Protein AF-A0AA41U3Z0-F1 (afdb_monomer_lite)

Structure (mmCIF, N/CA/C/O backbone):
data_AF-A0AA41U3Z0-F1
#
_entry.id   AF-A0AA41U3Z0-F1
#
loop_
_atom_site.group_PDB
_atom_site.id
_atom_site.type_symbol
_atom_site.label_atom_id
_atom_site.label_alt_id
_atom_site.label_comp_id
_atom_site.label_asym_id
_atom_site.label_entity_id
_atom_site.label_seq_id
_atom_site.pdbx_PDB_ins_code
_atom_site.Cartn_x
_atom_site.Cartn_y
_atom_site.Cartn_z
_atom_site.occupancy
_atom_site.B_iso_or_equiv
_atom_site.auth_seq_id
_atom_site.auth_comp_id
_atom_site.auth_asym_id
_atom_site.auth_atom_id
_atom_site.pdbx_PDB_model_num
ATOM 1 N N . MET A 1 1 ? 19.250 48.989 -56.533 1.00 44.53 1 MET A N 1
ATOM 2 C CA . MET A 1 1 ? 19.181 48.449 -55.158 1.00 44.53 1 MET A CA 1
ATOM 3 C C . MET A 1 1 ? 18.625 47.034 -55.233 1.00 44.53 1 MET A C 1
ATOM 5 O O . MET A 1 1 ? 17.429 46.889 -55.430 1.00 44.53 1 MET A O 1
ATOM 9 N N . PHE A 1 2 ? 19.471 46.003 -55.154 1.00 43.12 2 PHE A N 1
ATOM 10 C CA . PHE A 1 2 ? 19.030 44.603 -55.127 1.00 43.12 2 PHE A CA 1
ATOM 11 C C . PHE A 1 2 ? 19.652 43.890 -53.925 1.00 43.12 2 PHE A C 1
ATOM 13 O O . PHE A 1 2 ? 20.830 44.056 -53.622 1.00 43.12 2 PHE A O 1
ATOM 20 N N . ARG A 1 3 ? 18.770 43.210 -53.189 1.00 46.97 3 ARG A N 1
ATOM 21 C CA . ARG A 1 3 ? 18.914 42.706 -51.822 1.00 46.97 3 ARG A CA 1
ATOM 22 C C . ARG A 1 3 ? 19.894 41.534 -51.736 1.00 46.97 3 ARG A C 1
ATOM 24 O O . ARG A 1 3 ? 19.845 40.616 -52.547 1.00 46.97 3 ARG A O 1
ATOM 31 N N . ALA A 1 4 ? 20.711 41.540 -50.685 1.00 50.25 4 ALA A N 1
ATOM 32 C CA . ALA A 1 4 ? 21.528 40.406 -50.279 1.00 50.25 4 ALA A CA 1
ATOM 33 C C . ALA A 1 4 ? 20.630 39.229 -49.861 1.00 50.25 4 ALA A C 1
ATOM 35 O O . ALA A 1 4 ? 19.938 39.295 -48.843 1.00 50.25 4 ALA A O 1
ATOM 36 N N . HIS A 1 5 ? 20.649 38.143 -50.635 1.00 51.53 5 HIS A N 1
ATOM 37 C CA . HIS A 1 5 ? 20.070 36.871 -50.217 1.00 51.53 5 HIS A CA 1
ATOM 38 C C . HIS A 1 5 ? 21.003 36.215 -49.198 1.00 51.53 5 HIS A C 1
ATOM 40 O O . HIS A 1 5 ? 22.013 35.600 -49.534 1.00 51.53 5 HIS A O 1
ATOM 46 N N . ARG A 1 6 ? 20.660 36.385 -47.921 1.00 53.78 6 ARG A N 1
ATOM 47 C CA . ARG A 1 6 ? 21.258 35.667 -46.798 1.00 53.78 6 ARG A CA 1
ATOM 48 C C . ARG A 1 6 ? 20.852 34.197 -46.939 1.00 53.78 6 ARG A C 1
ATOM 50 O O . ARG A 1 6 ? 19.692 33.852 -46.733 1.00 53.78 6 ARG A O 1
ATOM 57 N N . VAL A 1 7 ? 21.788 33.349 -47.353 1.00 52.69 7 VAL A N 1
ATOM 58 C CA . VAL A 1 7 ? 21.566 31.905 -47.476 1.00 52.69 7 VAL A CA 1
ATOM 59 C C . VAL A 1 7 ? 21.505 31.333 -46.060 1.00 52.69 7 VAL A C 1
ATOM 61 O O . VAL A 1 7 ? 22.527 31.070 -45.432 1.00 52.69 7 VAL A O 1
ATOM 64 N N . VAL A 1 8 ? 20.296 31.227 -45.513 1.00 52.69 8 VAL A N 1
ATOM 65 C CA . VAL A 1 8 ? 20.055 30.550 -44.239 1.00 52.69 8 VAL A CA 1
ATOM 66 C C . VAL A 1 8 ? 20.198 29.058 -44.508 1.00 52.69 8 VAL A C 1
ATOM 68 O O . VAL A 1 8 ? 19.317 28.431 -45.088 1.00 52.69 8 VAL A O 1
ATOM 71 N N . ARG A 1 9 ? 21.344 28.490 -44.128 1.00 50.09 9 ARG A N 1
ATOM 72 C CA . ARG A 1 9 ? 21.510 27.041 -44.026 1.00 50.09 9 ARG A CA 1
ATOM 73 C C . ARG A 1 9 ? 20.700 26.573 -42.821 1.00 50.09 9 ARG A C 1
ATOM 75 O O . ARG A 1 9 ? 21.196 26.565 -41.701 1.00 50.09 9 ARG A O 1
ATOM 82 N N . THR A 1 10 ? 19.440 26.229 -43.048 1.00 49.25 10 THR A N 1
ATOM 83 C CA . THR A 1 10 ? 18.651 25.435 -42.112 1.00 49.25 10 THR A CA 1
ATOM 84 C C . THR A 1 10 ? 19.227 24.024 -42.108 1.00 49.25 10 THR A C 1
ATOM 86 O O . THR A 1 10 ? 18.953 23.212 -42.989 1.00 49.25 10 THR A O 1
ATOM 89 N N . SER A 1 11 ? 20.076 23.729 -41.128 1.00 49.62 11 SER A N 1
ATOM 90 C CA . SER A 1 11 ? 20.398 22.353 -40.768 1.00 49.62 11 SER A CA 1
ATOM 91 C C . SER A 1 11 ? 19.122 21.713 -40.229 1.00 49.62 11 SER A C 1
ATOM 93 O O . SER A 1 11 ? 18.759 21.912 -39.070 1.00 49.62 11 SER A O 1
ATOM 95 N N . VAL A 1 12 ? 18.407 20.991 -41.089 1.00 50.78 12 VAL A N 1
ATOM 96 C CA . VAL A 1 12 ? 17.369 20.060 -40.655 1.00 50.78 12 VAL A CA 1
ATOM 97 C C . VAL A 1 12 ? 18.096 18.976 -39.870 1.00 50.78 12 VAL A C 1
ATOM 99 O O . VAL A 1 12 ? 18.797 18.148 -40.450 1.00 50.78 12 VAL A O 1
ATOM 102 N N . ALA A 1 13 ? 18.004 19.036 -38.543 1.00 47.94 13 ALA A N 1
ATOM 103 C CA . ALA A 1 13 ? 18.394 17.930 -37.690 1.00 47.94 13 ALA A CA 1
ATOM 104 C C . ALA A 1 13 ? 17.499 16.748 -38.074 1.00 47.94 13 ALA A C 1
ATOM 106 O O . ALA A 1 13 ? 16.311 16.722 -37.754 1.00 47.94 13 ALA A O 1
ATOM 107 N N . ALA A 1 14 ? 18.050 15.811 -38.840 1.00 44.16 14 ALA A N 1
ATOM 108 C CA . ALA A 1 14 ? 17.413 14.535 -39.082 1.00 44.16 14 ALA A CA 1
ATOM 109 C C . ALA A 1 14 ? 17.308 13.830 -37.726 1.00 44.16 14 AL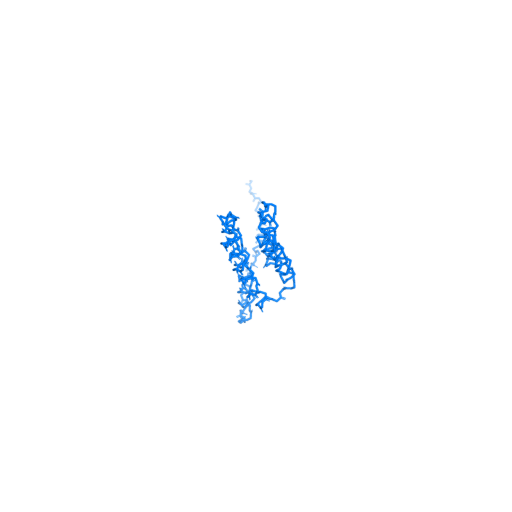A A C 1
ATOM 111 O O . ALA A 1 14 ? 18.297 13.318 -37.205 1.00 44.16 14 ALA A O 1
ATOM 112 N N . VAL A 1 15 ? 16.115 13.845 -37.132 1.00 51.25 15 VAL A N 1
ATOM 113 C CA . VAL A 1 15 ? 15.772 12.938 -36.040 1.00 51.25 15 VAL A CA 1
ATOM 114 C C . VAL A 1 15 ? 15.741 11.551 -36.668 1.00 51.25 15 VAL A C 1
ATOM 116 O O . VAL A 1 15 ? 14.740 11.129 -37.243 1.00 51.25 15 VAL A O 1
ATOM 119 N N . ALA A 1 16 ? 16.883 10.871 -36.644 1.00 47.38 16 ALA A N 1
ATOM 120 C CA . ALA A 1 16 ? 16.944 9.456 -36.936 1.00 47.38 16 ALA A CA 1
ATOM 121 C C . ALA A 1 16 ? 16.189 8.748 -35.807 1.00 47.38 16 ALA A C 1
ATOM 123 O O . ALA A 1 16 ? 16.745 8.485 -34.743 1.00 47.38 16 ALA A O 1
ATOM 124 N N . ILE A 1 17 ? 14.900 8.479 -36.022 1.00 53.22 17 ILE A N 1
ATOM 125 C CA . ILE A 1 17 ? 14.171 7.498 -35.225 1.00 53.22 17 ILE A CA 1
ATOM 126 C C . ILE A 1 17 ? 14.786 6.154 -35.604 1.00 53.22 17 ILE A C 1
ATOM 128 O O . ILE A 1 17 ? 14.355 5.485 -36.543 1.00 53.22 17 ILE A O 1
ATOM 132 N N . ALA A 1 18 ? 15.857 5.791 -34.906 1.00 47.03 18 ALA A N 1
ATOM 133 C CA . ALA A 1 18 ? 16.314 4.423 -34.851 1.00 47.03 18 ALA A CA 1
ATOM 134 C C . ALA A 1 18 ? 15.227 3.645 -34.104 1.00 47.03 18 ALA A C 1
ATOM 136 O O . ALA A 1 18 ? 15.292 3.463 -32.892 1.00 47.03 18 ALA A O 1
ATOM 137 N N . ALA A 1 19 ? 14.201 3.204 -34.834 1.00 52.16 19 ALA A N 1
ATOM 138 C CA . ALA A 1 19 ? 13.386 2.070 -34.433 1.00 52.16 19 ALA A CA 1
ATOM 139 C C . ALA A 1 19 ? 14.296 0.835 -34.503 1.00 52.16 19 ALA A C 1
ATOM 141 O O . ALA A 1 19 ? 14.234 0.028 -35.429 1.00 52.16 19 ALA A O 1
ATOM 142 N N . ALA A 1 20 ? 15.236 0.761 -33.560 1.00 46.88 20 ALA A N 1
ATOM 143 C CA . ALA A 1 20 ? 15.992 -0.436 -33.293 1.00 46.88 20 ALA A CA 1
ATOM 144 C C . ALA A 1 20 ? 14.962 -1.468 -32.845 1.00 46.88 20 ALA A C 1
ATOM 146 O O . ALA A 1 20 ? 14.317 -1.298 -31.815 1.00 46.88 20 ALA A O 1
ATOM 147 N N . LEU A 1 21 ? 14.750 -2.452 -33.716 1.00 46.19 21 LEU A N 1
ATOM 148 C CA . LEU A 1 21 ? 14.198 -3.773 -33.451 1.00 46.19 21 LEU A CA 1
ATOM 149 C C . LEU A 1 21 ? 13.987 -4.001 -31.948 1.00 46.19 21 LEU A C 1
ATOM 151 O O . LEU A 1 21 ? 14.931 -4.343 -31.238 1.00 46.19 21 LEU A O 1
ATOM 155 N N . PHE A 1 22 ? 12.759 -3.778 -31.471 1.00 48.50 22 PHE A N 1
ATOM 156 C CA . PHE A 1 22 ? 12.362 -4.154 -30.121 1.00 48.50 22 PHE A CA 1
ATOM 157 C C . PHE A 1 22 ? 12.431 -5.678 -30.060 1.00 48.50 22 PHE A C 1
ATOM 159 O O . PHE A 1 22 ? 11.489 -6.388 -30.407 1.00 48.50 22 PHE A O 1
ATOM 166 N N . THR A 1 23 ? 13.587 -6.200 -29.667 1.00 47.53 23 THR A N 1
ATOM 167 C CA . THR A 1 23 ? 13.672 -7.544 -29.117 1.00 47.53 23 THR A CA 1
ATOM 168 C C . THR A 1 23 ? 12.694 -7.583 -27.944 1.00 47.53 23 THR A C 1
ATOM 170 O O . THR A 1 23 ? 12.626 -6.625 -27.174 1.00 47.53 23 THR A O 1
ATOM 173 N N . ALA A 1 24 ? 11.908 -8.652 -27.817 1.00 52.44 24 ALA A N 1
ATOM 174 C CA . ALA A 1 24 ? 10.794 -8.782 -26.866 1.00 52.44 24 ALA A CA 1
ATOM 175 C C . ALA A 1 24 ? 11.118 -8.406 -25.395 1.00 52.44 24 ALA A C 1
ATOM 177 O O . ALA A 1 24 ? 10.214 -8.155 -24.604 1.00 52.44 24 ALA A O 1
ATOM 178 N N . THR A 1 25 ? 12.401 -8.307 -25.040 1.00 51.50 25 THR A N 1
ATOM 179 C CA . THR A 1 25 ? 12.923 -7.827 -23.756 1.00 51.50 25 THR A CA 1
ATOM 180 C C . THR A 1 25 ? 12.547 -6.379 -23.420 1.00 51.50 25 THR A C 1
ATOM 182 O O . THR A 1 25 ? 12.277 -6.086 -22.261 1.00 51.50 25 THR A O 1
ATOM 185 N N . ALA A 1 26 ? 12.449 -5.476 -24.400 1.00 51.16 26 ALA A N 1
ATOM 186 C CA . ALA A 1 26 ? 12.136 -4.065 -24.137 1.00 51.16 26 ALA A CA 1
ATOM 187 C C . ALA A 1 26 ? 10.652 -3.817 -23.786 1.00 51.16 26 ALA A C 1
ATOM 189 O O . ALA A 1 26 ? 10.332 -2.846 -23.105 1.00 51.16 26 ALA A O 1
ATOM 190 N N . CYS A 1 27 ? 9.739 -4.712 -24.184 1.00 57.22 27 CYS A N 1
ATOM 191 C CA . CYS A 1 27 ? 8.347 -4.662 -23.725 1.00 57.22 27 CYS A CA 1
ATOM 192 C C . CYS A 1 27 ? 8.194 -5.163 -22.284 1.00 57.22 27 CYS A C 1
ATOM 194 O O . CYS A 1 27 ? 7.299 -4.701 -21.585 1.00 57.22 27 CYS A O 1
ATOM 196 N N . SER A 1 28 ? 9.046 -6.087 -21.828 1.00 65.38 28 SER A N 1
ATOM 197 C CA . SER A 1 28 ? 8.948 -6.643 -20.472 1.00 65.38 28 SER A CA 1
ATOM 198 C C . SER A 1 28 ? 9.311 -5.607 -19.408 1.00 65.38 28 SER A C 1
ATOM 200 O O . SER A 1 28 ? 8.611 -5.488 -18.409 1.00 65.38 28 SER A O 1
ATOM 202 N N . GLU A 1 29 ? 10.343 -4.803 -19.663 1.00 67.00 29 GLU A N 1
ATOM 203 C CA . GLU A 1 29 ? 10.744 -3.700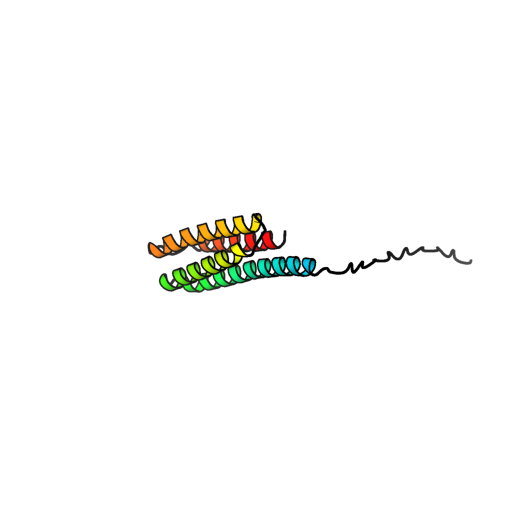 -18.780 1.00 67.00 29 GLU A CA 1
ATOM 204 C C . GLU A 1 29 ? 9.697 -2.576 -18.763 1.00 67.00 29 GLU A C 1
ATOM 206 O O . GLU A 1 29 ? 9.336 -2.067 -17.704 1.00 67.00 29 GLU A O 1
ATOM 211 N N . ALA A 1 30 ? 9.129 -2.236 -19.927 1.00 70.50 30 ALA A N 1
ATOM 212 C CA . ALA A 1 30 ? 8.037 -1.267 -20.004 1.00 70.50 30 ALA A CA 1
ATOM 213 C C . ALA A 1 30 ? 6.773 -1.751 -19.267 1.00 70.50 30 ALA A C 1
ATOM 215 O O . ALA A 1 30 ? 6.110 -0.952 -18.611 1.00 70.50 30 ALA A O 1
ATOM 216 N N . GLN A 1 31 ? 6.444 -3.047 -19.340 1.00 75.94 31 GLN A N 1
ATOM 217 C CA . GLN A 1 31 ? 5.327 -3.620 -18.583 1.00 75.94 31 GLN A CA 1
ATOM 218 C C . GLN A 1 31 ? 5.585 -3.592 -17.075 1.00 75.94 31 GLN A C 1
ATOM 220 O O . GLN A 1 31 ? 4.720 -3.127 -16.344 1.00 75.94 31 GLN A O 1
ATOM 225 N N . LYS A 1 32 ? 6.792 -3.947 -16.616 1.00 74.12 32 LYS A N 1
ATOM 226 C CA . LYS A 1 32 ? 7.168 -3.831 -15.197 1.00 74.12 32 LYS A CA 1
ATOM 227 C C . LYS A 1 32 ? 7.046 -2.402 -14.670 1.00 74.12 32 LYS A C 1
ATOM 229 O O . LYS A 1 32 ? 6.495 -2.194 -13.593 1.00 74.12 32 LYS A O 1
ATOM 234 N N . ALA A 1 33 ? 7.503 -1.407 -15.431 1.00 76.94 33 ALA A N 1
ATOM 235 C CA . ALA A 1 33 ? 7.358 -0.002 -15.047 1.00 76.94 33 ALA A CA 1
ATOM 236 C C . ALA A 1 33 ? 5.879 0.429 -14.960 1.00 76.94 33 ALA A C 1
ATOM 238 O O . ALA A 1 33 ? 5.484 1.158 -14.044 1.00 76.94 33 ALA A O 1
ATOM 239 N N . LEU A 1 34 ? 5.037 -0.053 -15.884 1.00 81.06 34 LEU A N 1
ATOM 240 C CA . LEU A 1 34 ? 3.592 0.181 -15.845 1.00 81.06 34 LEU A CA 1
ATOM 241 C C . LEU A 1 34 ? 2.930 -0.499 -14.644 1.00 81.06 34 LEU A C 1
ATOM 243 O O . LEU A 1 34 ? 2.100 0.132 -13.996 1.00 81.06 34 LEU A O 1
ATOM 247 N N . ASP A 1 35 ? 3.287 -1.741 -14.328 1.00 84.19 35 ASP A N 1
ATOM 248 C CA . ASP A 1 35 ? 2.713 -2.480 -13.199 1.00 84.19 35 ASP A CA 1
ATOM 249 C C . ASP A 1 35 ? 3.151 -1.883 -11.855 1.00 84.19 35 ASP A C 1
ATOM 251 O O . ASP A 1 35 ? 2.324 -1.702 -10.965 1.00 84.19 35 ASP A O 1
ATOM 255 N N . CYS A 1 36 ? 4.398 -1.417 -11.753 1.00 83.06 36 CYS A N 1
ATOM 256 C CA . CYS A 1 36 ? 4.875 -0.648 -10.603 1.00 83.06 36 CYS A CA 1
ATOM 257 C C . CYS A 1 36 ? 4.097 0.677 -10.445 1.00 83.06 36 CYS A C 1
ATOM 259 O O . CYS A 1 36 ? 3.666 1.044 -9.353 1.00 83.06 36 CYS A O 1
ATOM 261 N N . THR A 1 37 ? 3.835 1.390 -11.545 1.00 84.75 37 THR A N 1
ATOM 262 C CA . THR A 1 37 ? 3.030 2.624 -11.496 1.00 84.75 37 THR A CA 1
ATOM 263 C C . THR A 1 37 ? 1.580 2.341 -11.090 1.00 84.75 37 THR A C 1
ATOM 265 O O . THR A 1 37 ? 1.010 3.086 -10.292 1.00 84.75 37 THR A O 1
ATOM 268 N N . LYS A 1 38 ? 0.975 1.263 -11.612 1.00 87.19 38 LYS A N 1
ATOM 269 C CA . LYS A 1 38 ? -0.378 0.839 -11.220 1.00 87.19 38 LYS A CA 1
ATOM 270 C C . LYS A 1 38 ? -0.449 0.522 -9.735 1.00 87.19 38 LYS A C 1
ATOM 272 O O . LYS A 1 38 ? -1.384 0.995 -9.103 1.00 87.19 38 LYS A O 1
ATOM 277 N N . LEU A 1 39 ? 0.549 -0.174 -9.188 1.00 89.25 39 LEU A N 1
ATOM 278 C CA . LEU A 1 39 ? 0.643 -0.444 -7.754 1.00 89.25 39 LEU A CA 1
ATOM 279 C C . LEU A 1 39 ? 0.557 0.852 -6.941 1.00 89.25 39 LEU A C 1
ATOM 281 O O . LEU A 1 39 ? -0.252 0.954 -6.028 1.00 89.25 39 LEU A O 1
ATOM 285 N N . GLY A 1 40 ? 1.347 1.871 -7.290 1.00 87.19 40 GLY A N 1
ATOM 286 C CA . GLY A 1 40 ? 1.311 3.160 -6.591 1.00 87.19 40 GLY A CA 1
ATOM 287 C C . GLY A 1 40 ? -0.075 3.825 -6.593 1.00 87.19 40 GLY A C 1
ATOM 288 O O . GLY A 1 40 ? -0.518 4.377 -5.581 1.00 87.19 40 GLY A O 1
ATOM 289 N N . ILE A 1 41 ? -0.788 3.736 -7.720 1.00 86.50 41 ILE A N 1
ATOM 290 C CA . ILE A 1 41 ? -2.154 4.261 -7.866 1.00 86.50 41 ILE A CA 1
ATOM 291 C C . ILE A 1 41 ? -3.157 3.429 -7.059 1.00 86.50 41 ILE A C 1
ATOM 293 O O . ILE A 1 41 ? -3.999 4.001 -6.369 1.00 86.50 41 ILE A O 1
ATOM 297 N N . GLU A 1 42 ? -3.071 2.104 -7.141 1.00 90.94 42 GLU A N 1
ATOM 298 C CA . GLU A 1 42 ? -3.930 1.168 -6.414 1.00 90.94 42 GLU A CA 1
ATOM 299 C C . GLU A 1 42 ? -3.807 1.389 -4.905 1.00 90.94 42 GLU A C 1
ATOM 301 O O . GLU A 1 42 ? -4.801 1.701 -4.259 1.00 90.94 42 GLU A O 1
ATOM 306 N N . LEU A 1 43 ? -2.580 1.454 -4.381 1.00 91.50 43 LEU A N 1
ATOM 307 C CA . LEU A 1 43 ? -2.321 1.781 -2.976 1.00 91.50 43 LEU A CA 1
ATOM 308 C C . LEU A 1 43 ? -2.910 3.135 -2.565 1.00 91.50 43 LEU A C 1
ATOM 310 O O . LEU A 1 43 ? -3.465 3.270 -1.477 1.00 91.50 43 LEU A O 1
ATOM 314 N N . THR A 1 44 ? -2.805 4.155 -3.422 1.00 90.12 44 THR A N 1
ATOM 315 C CA . THR A 1 44 ? -3.380 5.479 -3.134 1.00 90.12 44 THR A CA 1
ATOM 316 C C . THR A 1 44 ? -4.905 5.412 -3.019 1.00 90.12 44 THR A C 1
ATOM 318 O O . THR A 1 44 ? -5.485 6.041 -2.129 1.00 90.12 44 THR A O 1
ATOM 321 N N . ASN A 1 45 ? -5.553 4.638 -3.891 1.00 90.62 45 ASN A N 1
ATOM 322 C CA . ASN A 1 45 ? -6.995 4.420 -3.849 1.00 90.62 45 ASN A CA 1
ATOM 323 C C . ASN A 1 45 ? -7.405 3.605 -2.619 1.00 90.62 45 ASN A C 1
ATOM 325 O O . ASN A 1 45 ? -8.366 3.975 -1.947 1.00 90.62 45 ASN A O 1
ATOM 329 N N . ASP A 1 46 ? -6.653 2.561 -2.278 1.00 92.12 46 ASP A N 1
ATOM 330 C CA . ASP A 1 46 ? -6.936 1.716 -1.120 1.00 92.12 46 ASP A CA 1
ATOM 331 C C . ASP A 1 46 ? -6.772 2.491 0.193 1.00 92.12 46 ASP A C 1
ATOM 333 O O . ASP A 1 46 ? -7.608 2.392 1.087 1.00 92.12 46 ASP A O 1
ATOM 337 N N . ILE A 1 47 ? -5.763 3.363 0.299 1.00 91.62 47 ILE A N 1
ATOM 338 C CA . ILE A 1 47 ? -5.605 4.268 1.450 1.00 91.62 47 ILE A CA 1
ATOM 339 C C . ILE A 1 47 ? -6.772 5.264 1.540 1.00 91.62 47 ILE A C 1
ATOM 341 O O . ILE A 1 47 ? -7.211 5.620 2.639 1.00 91.62 47 ILE A O 1
ATOM 345 N N . ALA A 1 48 ? -7.285 5.743 0.405 1.00 90.25 48 ALA A N 1
ATOM 346 C CA . ALA A 1 48 ? -8.470 6.596 0.390 1.00 90.25 48 ALA A CA 1
ATOM 347 C C . ALA A 1 48 ? -9.737 5.819 0.795 1.00 90.25 48 ALA A C 1
ATOM 349 O O . ALA A 1 48 ? -10.594 6.367 1.487 1.00 90.25 48 ALA A O 1
ATOM 350 N N . ALA A 1 49 ? -9.849 4.542 0.421 1.00 90.62 49 ALA A N 1
ATOM 351 C CA . ALA A 1 49 ? -10.925 3.665 0.873 1.00 90.62 49 ALA A CA 1
ATOM 352 C C . ALA A 1 49 ? -10.835 3.403 2.384 1.00 90.62 49 ALA A C 1
ATOM 354 O O . ALA A 1 49 ? -11.831 3.584 3.086 1.00 90.62 49 ALA A O 1
ATOM 355 N N . LEU A 1 50 ? -9.634 3.106 2.893 1.00 90.62 50 LEU A N 1
ATOM 356 C CA . LEU A 1 50 ? -9.344 2.942 4.317 1.00 90.62 50 LEU A CA 1
ATOM 357 C C . LEU A 1 50 ? -9.823 4.154 5.126 1.00 90.62 50 LEU A C 1
ATOM 359 O O . LEU A 1 50 ? -10.479 3.979 6.148 1.00 90.62 50 LEU A O 1
ATOM 363 N N . GLN A 1 51 ? -9.568 5.381 4.652 1.00 89.44 51 GLN A N 1
ATOM 364 C CA . GLN A 1 51 ? -10.032 6.612 5.314 1.00 89.44 51 GLN A CA 1
ATOM 365 C C . GLN A 1 51 ? -11.539 6.641 5.575 1.00 89.44 51 GLN A C 1
ATOM 367 O O . GLN A 1 51 ? -11.969 7.157 6.607 1.00 89.44 51 GLN A O 1
ATOM 372 N N . ASN A 1 52 ? -12.340 6.076 4.671 1.00 90.12 52 ASN A N 1
ATOM 373 C CA . ASN A 1 52 ? -13.795 6.064 4.806 1.00 90.12 52 ASN A CA 1
ATOM 374 C C . ASN A 1 52 ? -14.285 5.068 5.865 1.00 90.12 52 ASN A C 1
ATOM 376 O O . ASN A 1 52 ? -15.403 5.214 6.359 1.00 90.12 52 ASN A O 1
ATOM 380 N N . VAL A 1 53 ? -13.460 4.082 6.229 1.00 90.50 53 VAL A N 1
ATOM 381 C CA . VAL A 1 53 ? -13.819 3.004 7.160 1.00 90.50 53 VAL A CA 1
ATOM 382 C C . VAL A 1 53 ? -13.099 3.088 8.508 1.00 90.50 53 VAL A C 1
ATOM 384 O O . VAL A 1 53 ? -13.343 2.253 9.364 1.00 90.50 53 VAL A O 1
ATOM 387 N N . LEU A 1 54 ? -12.287 4.120 8.776 1.00 86.38 54 LEU A N 1
ATOM 388 C CA . LEU A 1 54 ? -11.515 4.242 10.033 1.00 86.38 54 LEU A CA 1
ATOM 389 C C . LEU A 1 54 ? -12.344 4.267 11.320 1.00 86.38 54 LEU A C 1
ATOM 391 O O . LEU A 1 54 ? -11.813 4.000 12.397 1.00 86.38 54 LEU A O 1
ATOM 395 N N . ASN A 1 55 ? -13.626 4.618 11.227 1.00 86.94 55 ASN A N 1
ATOM 396 C CA . ASN A 1 55 ? -14.533 4.613 12.374 1.00 86.94 55 ASN A CA 1
ATOM 397 C C . ASN A 1 55 ? -15.077 3.210 12.701 1.00 86.94 55 ASN A C 1
ATOM 399 O O . ASN A 1 55 ? -15.726 3.043 13.732 1.00 86.94 55 ASN A O 1
ATOM 403 N N . ASP A 1 56 ? -14.826 2.225 11.838 1.00 89.50 56 ASP A N 1
ATOM 404 C CA . ASP A 1 56 ? -15.182 0.820 12.005 1.00 89.50 56 ASP A CA 1
ATOM 405 C C . ASP A 1 56 ? -13.888 -0.014 12.108 1.00 89.50 56 ASP A C 1
ATOM 407 O O . ASP A 1 56 ? -13.199 -0.215 11.105 1.00 89.50 56 ASP A O 1
ATOM 411 N N . PRO A 1 57 ? -13.517 -0.481 13.316 1.00 87.19 57 PRO A N 1
ATOM 412 C CA . PRO A 1 57 ? -12.283 -1.231 13.534 1.00 87.19 57 PRO A CA 1
ATOM 413 C C . PRO A 1 57 ? -12.156 -2.495 12.680 1.00 87.19 57 PRO A C 1
ATOM 415 O O . PRO A 1 57 ? -11.054 -2.801 12.228 1.00 87.19 57 PRO A O 1
ATOM 418 N N . ASP A 1 58 ? -13.255 -3.213 12.444 1.00 90.19 58 ASP A N 1
ATOM 419 C CA . ASP A 1 58 ? -13.222 -4.473 11.700 1.00 90.19 58 ASP A CA 1
ATOM 420 C C . ASP A 1 58 ? -13.039 -4.190 10.202 1.00 90.19 58 ASP A C 1
ATOM 422 O O . ASP A 1 58 ? -12.197 -4.804 9.544 1.00 90.19 58 ASP A O 1
ATOM 426 N N . ALA A 1 59 ? -13.756 -3.194 9.671 1.00 91.56 59 ALA A N 1
ATOM 427 C CA . ALA A 1 59 ? -13.604 -2.775 8.279 1.00 91.56 59 ALA A CA 1
ATOM 428 C C . ALA A 1 59 ? -12.225 -2.148 8.002 1.00 91.56 59 ALA A C 1
ATOM 430 O O . ALA A 1 59 ? -11.620 -2.418 6.965 1.00 91.56 59 ALA A O 1
ATOM 431 N N . ALA A 1 60 ? -11.696 -1.348 8.933 1.00 90.50 60 ALA A N 1
ATOM 432 C CA . ALA A 1 60 ? -10.360 -0.771 8.818 1.00 90.50 60 ALA A CA 1
ATOM 433 C C . ALA A 1 60 ? -9.259 -1.841 8.874 1.00 90.50 60 ALA A C 1
ATOM 435 O O . ALA A 1 60 ? -8.301 -1.766 8.104 1.00 90.50 60 ALA A O 1
ATOM 436 N N . ALA A 1 61 ? -9.401 -2.846 9.747 1.00 90.12 61 ALA A N 1
ATOM 437 C CA . ALA A 1 61 ? -8.481 -3.978 9.805 1.00 90.12 61 ALA A CA 1
ATOM 438 C C . ALA A 1 61 ? -8.480 -4.765 8.487 1.00 90.12 61 ALA A C 1
ATOM 440 O O . ALA A 1 61 ? 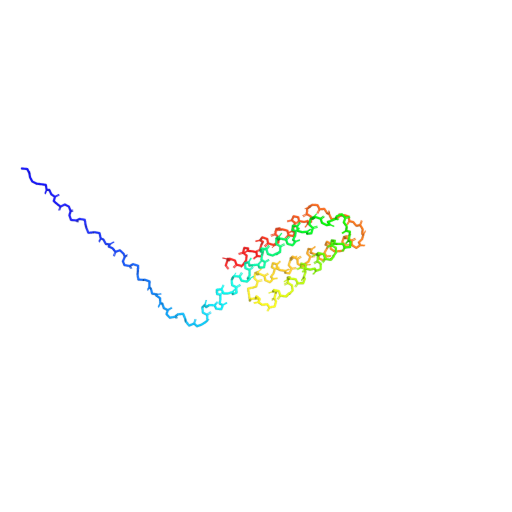-7.408 -5.041 7.952 1.00 90.12 61 ALA A O 1
ATOM 441 N N . GLN A 1 62 ? -9.660 -5.040 7.922 1.00 92.56 62 GLN A N 1
ATOM 442 C CA . GLN A 1 62 ? -9.775 -5.713 6.627 1.00 92.56 62 GLN A CA 1
ATOM 443 C C . GLN A 1 62 ? -9.123 -4.900 5.500 1.00 92.56 62 GLN A C 1
ATOM 445 O O . GLN A 1 62 ? -8.335 -5.441 4.733 1.00 92.56 62 GLN A O 1
ATOM 450 N N . SER A 1 63 ? -9.382 -3.588 5.423 1.00 93.38 63 SER A N 1
ATOM 451 C CA . SER A 1 63 ? -8.740 -2.732 4.416 1.00 93.38 63 SER A CA 1
ATOM 452 C C . SER A 1 63 ? -7.215 -2.703 4.549 1.00 93.38 63 SER A C 1
ATOM 454 O O . SER A 1 63 ? -6.515 -2.669 3.543 1.00 93.38 63 SER A O 1
ATOM 456 N N . LEU A 1 64 ? -6.674 -2.727 5.770 1.00 93.06 64 LEU A N 1
ATOM 457 C CA . LEU A 1 64 ? -5.225 -2.801 5.979 1.00 93.06 64 LEU A CA 1
ATOM 458 C C . LEU A 1 64 ? -4.635 -4.149 5.562 1.00 93.06 64 LEU A C 1
ATOM 460 O O . LEU A 1 64 ? -3.534 -4.180 5.009 1.00 93.06 64 LEU A O 1
ATOM 464 N N . GLU A 1 65 ? -5.357 -5.242 5.799 1.00 93.38 65 GLU A N 1
ATOM 465 C CA . GLU A 1 65 ? -4.976 -6.571 5.321 1.00 93.38 65 GLU A CA 1
ATOM 466 C C . GLU A 1 65 ? -4.939 -6.616 3.788 1.00 93.38 65 GLU A C 1
ATOM 468 O O . GLU A 1 65 ? -3.950 -7.080 3.217 1.00 93.38 65 GLU A O 1
ATOM 473 N N . ASP A 1 66 ? -5.952 -6.052 3.125 1.00 93.56 66 ASP A N 1
ATOM 474 C CA . ASP A 1 66 ? -6.024 -5.978 1.664 1.00 93.56 66 ASP A CA 1
ATOM 475 C C . ASP A 1 66 ? -4.845 -5.169 1.090 1.00 93.56 66 ASP A C 1
ATOM 477 O O . ASP A 1 66 ? -4.138 -5.653 0.205 1.00 93.56 66 ASP A O 1
ATOM 481 N N . ILE A 1 67 ? -4.539 -3.996 1.664 1.00 93.56 67 ILE A N 1
ATOM 482 C CA . ILE A 1 67 ? -3.364 -3.193 1.275 1.00 93.56 67 ILE A CA 1
ATOM 483 C C . ILE A 1 67 ? -2.068 -3.994 1.473 1.00 93.56 67 ILE A C 1
ATOM 485 O O . ILE A 1 67 ? -1.199 -4.012 0.598 1.00 93.56 67 ILE A O 1
ATOM 489 N N . SER A 1 68 ? -1.913 -4.669 2.618 1.00 93.06 68 SER A N 1
ATOM 490 C CA . SER A 1 68 ? -0.722 -5.481 2.901 1.00 93.06 68 SER A CA 1
ATOM 491 C C . SER A 1 68 ? -0.571 -6.635 1.912 1.00 93.06 68 SER A C 1
ATOM 493 O O . SE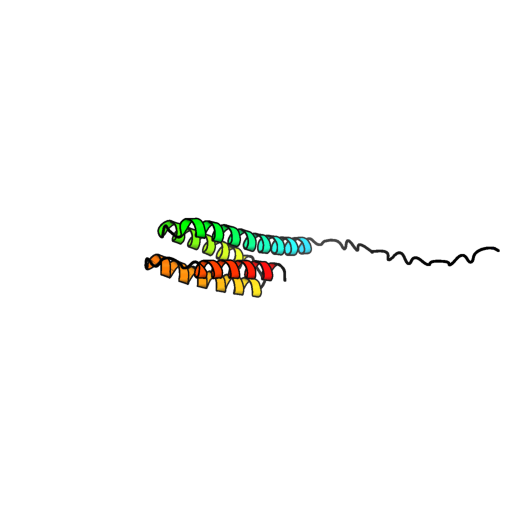R A 1 68 ? 0.552 -7.002 1.549 1.00 93.06 68 SER A O 1
ATOM 495 N N . LYS A 1 69 ? -1.687 -7.218 1.473 1.00 91.75 69 LYS A N 1
ATOM 496 C CA . LYS A 1 69 ? -1.697 -8.283 0.478 1.00 91.75 69 LYS A CA 1
ATOM 497 C C . LYS A 1 69 ? -1.262 -7.759 -0.888 1.00 91.75 69 LYS A C 1
ATOM 499 O O . LYS A 1 69 ? -0.357 -8.346 -1.476 1.00 91.75 69 LYS A O 1
ATOM 504 N N . THR A 1 70 ? -1.811 -6.630 -1.333 1.00 91.38 70 THR A N 1
ATOM 505 C CA . THR A 1 70 ? -1.405 -5.950 -2.574 1.00 91.38 70 THR A CA 1
ATOM 506 C C . THR A 1 70 ? 0.097 -5.651 -2.586 1.00 91.38 70 THR A C 1
ATOM 508 O O . THR A 1 70 ? 0.787 -5.941 -3.562 1.00 91.38 70 THR A O 1
ATOM 511 N N . LEU A 1 71 ? 0.641 -5.148 -1.471 1.00 91.38 71 LEU A N 1
ATOM 512 C CA . LEU A 1 71 ? 2.079 -4.905 -1.313 1.00 91.38 71 LEU A CA 1
ATOM 513 C C . LEU A 1 71 ? 2.919 -6.185 -1.405 1.00 91.38 71 LEU A C 1
ATOM 515 O O . LEU A 1 71 ? 3.974 -6.186 -2.039 1.00 91.38 71 LEU A O 1
ATOM 519 N N . THR A 1 72 ? 2.465 -7.267 -0.770 1.00 89.19 72 THR A N 1
ATOM 520 C CA . THR A 1 72 ? 3.184 -8.550 -0.753 1.00 89.19 72 THR A CA 1
ATOM 521 C C . THR A 1 72 ? 3.218 -9.186 -2.136 1.00 89.19 72 THR A C 1
ATOM 523 O O . THR A 1 72 ? 4.278 -9.629 -2.578 1.00 89.19 72 THR A O 1
ATOM 526 N N . ASP A 1 73 ? 2.074 -9.199 -2.820 1.00 86.94 73 ASP A N 1
ATOM 527 C CA . ASP A 1 73 ? 1.951 -9.755 -4.165 1.00 86.94 73 ASP A CA 1
ATOM 528 C C . ASP A 1 73 ? 2.849 -8.959 -5.136 1.00 86.94 73 ASP A C 1
ATOM 530 O O . ASP A 1 73 ? 3.621 -9.546 -5.892 1.00 86.94 73 ASP A O 1
ATOM 534 N N . ALA A 1 74 ? 2.876 -7.626 -5.024 1.00 83.88 74 ALA A N 1
ATOM 535 C CA . ALA A 1 74 ? 3.722 -6.792 -5.873 1.00 83.88 74 ALA A CA 1
ATOM 536 C C . ALA A 1 74 ? 5.229 -6.881 -5.562 1.00 83.88 74 ALA A C 1
ATOM 538 O O . ALA A 1 74 ? 6.054 -6.805 -6.472 1.00 83.88 74 ALA A O 1
ATOM 539 N N . ALA A 1 75 ? 5.625 -7.063 -4.298 1.00 83.38 75 ALA A N 1
ATOM 540 C CA . ALA A 1 75 ? 7.037 -7.197 -3.926 1.00 83.38 75 ALA A CA 1
ATOM 541 C C . ALA A 1 75 ? 7.717 -8.417 -4.574 1.00 83.38 75 ALA A C 1
ATOM 543 O O . ALA A 1 75 ? 8.931 -8.393 -4.794 1.00 83.38 75 ALA A O 1
ATOM 544 N N . GLY A 1 76 ? 6.947 -9.471 -4.873 1.00 78.69 76 GLY A N 1
ATOM 545 C CA . GLY A 1 76 ? 7.431 -10.667 -5.565 1.00 78.69 76 GLY A CA 1
ATOM 546 C C . GLY A 1 76 ? 7.784 -10.431 -7.036 1.00 78.69 76 GLY A C 1
ATOM 547 O O . GLY A 1 76 ? 8.689 -11.087 -7.551 1.00 78.69 76 GLY A O 1
ATOM 548 N N . ASP A 1 77 ? 7.125 -9.467 -7.680 1.00 78.19 77 ASP A N 1
ATOM 549 C CA . ASP A 1 77 ? 7.233 -9.214 -9.122 1.00 78.19 77 ASP A CA 1
ATOM 550 C C . ASP A 1 77 ? 8.177 -8.049 -9.474 1.00 78.19 77 ASP A C 1
ATOM 552 O O . ASP A 1 77 ? 8.534 -7.847 -10.641 1.00 78.19 77 ASP A O 1
ATOM 556 N N . ILE A 1 78 ? 8.606 -7.274 -8.473 1.00 81.50 78 ILE A N 1
ATOM 557 C CA . ILE A 1 78 ? 9.435 -6.080 -8.658 1.00 81.50 78 ILE A CA 1
ATOM 558 C C . ILE A 1 78 ? 10.914 -6.401 -8.423 1.00 81.50 78 ILE A C 1
ATOM 560 O O . ILE A 1 78 ? 11.294 -6.998 -7.420 1.00 81.50 78 ILE A O 1
ATOM 564 N N . ASP A 1 79 ? 11.788 -5.950 -9.326 1.00 80.88 79 ASP A N 1
ATOM 565 C CA . ASP A 1 79 ? 13.241 -6.151 -9.202 1.00 80.88 79 ASP A CA 1
ATOM 566 C C . ASP A 1 79 ? 13.970 -4.985 -8.514 1.00 80.88 79 ASP A C 1
ATOM 568 O O . ASP A 1 79 ? 15.053 -5.185 -7.963 1.00 80.88 79 ASP A O 1
ATOM 572 N N . SER A 1 80 ? 13.378 -3.785 -8.489 1.00 84.81 80 SER A N 1
ATOM 573 C CA . SER A 1 80 ? 13.994 -2.584 -7.904 1.00 84.81 80 SER A CA 1
ATOM 574 C C . SER A 1 80 ? 14.108 -2.674 -6.380 1.00 84.81 80 SER A C 1
ATOM 576 O O . SER A 1 80 ? 13.108 -2.862 -5.682 1.00 84.81 80 SER A O 1
ATOM 578 N N . GLN A 1 81 ? 15.325 -2.494 -5.858 1.00 88.00 81 GLN A N 1
ATOM 579 C CA . GLN A 1 81 ? 15.574 -2.469 -4.416 1.00 88.00 81 GLN A CA 1
ATOM 580 C C . GLN A 1 81 ? 14.888 -1.274 -3.745 1.00 88.00 81 GLN A C 1
ATOM 582 O O . GLN A 1 81 ? 14.285 -1.443 -2.691 1.00 88.00 81 GLN A O 1
ATOM 587 N N . ASP A 1 82 ? 14.899 -0.103 -4.384 1.00 87.88 82 ASP A N 1
ATOM 588 C CA . ASP A 1 82 ? 14.269 1.105 -3.839 1.00 87.88 82 ASP A CA 1
ATOM 589 C C . ASP A 1 82 ? 12.758 0.912 -3.659 1.00 87.88 82 ASP A C 1
ATOM 591 O O . ASP A 1 82 ? 12.175 1.334 -2.658 1.00 87.88 82 ASP A O 1
ATOM 595 N N . VAL A 1 83 ? 12.118 0.214 -4.602 1.00 88.25 83 VAL A N 1
ATOM 596 C CA . VAL A 1 83 ? 10.693 -0.113 -4.498 1.00 88.25 83 VAL A CA 1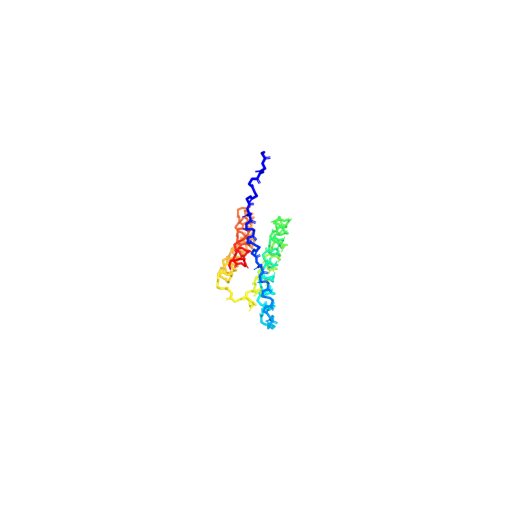
ATOM 597 C C . VAL A 1 83 ? 10.445 -1.146 -3.398 1.00 88.25 83 VAL A C 1
ATOM 599 O O . VAL A 1 83 ? 9.507 -0.982 -2.621 1.00 88.25 83 VAL A O 1
ATOM 602 N N . LYS A 1 84 ? 11.295 -2.174 -3.271 1.00 89.88 84 LYS A N 1
ATOM 603 C CA . LYS A 1 84 ? 11.203 -3.161 -2.177 1.00 89.88 84 LYS A CA 1
ATOM 604 C C . LYS A 1 84 ? 11.335 -2.510 -0.806 1.00 89.88 84 LYS A C 1
ATOM 606 O O . LYS A 1 84 ? 10.549 -2.817 0.087 1.00 89.88 84 LYS A O 1
ATOM 611 N N . ASP A 1 85 ? 12.280 -1.591 -0.648 1.00 90.50 85 ASP A N 1
ATOM 612 C CA . ASP A 1 85 ? 12.499 -0.871 0.605 1.00 90.50 85 ASP A CA 1
ATOM 613 C C . ASP A 1 85 ? 11.304 0.041 0.931 1.00 90.50 85 ASP A C 1
ATOM 615 O O . ASP A 1 85 ? 10.847 0.093 2.077 1.00 90.50 85 ASP A O 1
ATOM 619 N N . ALA A 1 86 ? 10.730 0.705 -0.080 1.00 91.56 86 ALA A N 1
ATOM 620 C CA . ALA A 1 86 ? 9.517 1.504 0.081 1.00 91.56 86 ALA A CA 1
ATOM 621 C C . ALA A 1 86 ? 8.296 0.644 0.471 1.00 91.56 86 ALA A C 1
ATOM 623 O O . ALA A 1 86 ? 7.552 1.015 1.384 1.00 91.56 86 ALA A O 1
ATOM 624 N N . ILE A 1 87 ? 8.126 -0.528 -0.153 1.00 92.00 87 ILE A N 1
ATOM 625 C CA . ILE A 1 87 ? 7.089 -1.508 0.205 1.00 92.00 87 ILE A CA 1
ATOM 626 C C . ILE A 1 87 ? 7.284 -2.012 1.642 1.00 92.00 87 ILE A C 1
ATOM 628 O O . ILE A 1 87 ? 6.325 -2.064 2.415 1.00 92.00 87 ILE A O 1
ATOM 632 N N . ALA A 1 88 ? 8.514 -2.344 2.040 1.00 91.81 88 ALA A N 1
ATOM 633 C CA . ALA A 1 88 ? 8.820 -2.822 3.388 1.00 91.81 88 ALA A CA 1
ATOM 634 C C . ALA A 1 88 ? 8.515 -1.762 4.460 1.00 91.81 88 ALA A C 1
ATOM 636 O O . ALA A 1 88 ? 7.926 -2.068 5.503 1.00 91.81 88 ALA A O 1
ATOM 637 N N . LYS A 1 89 ? 8.854 -0.496 4.185 1.00 92.31 89 LYS A N 1
ATOM 638 C CA . LYS A 1 89 ? 8.505 0.636 5.052 1.00 92.31 89 LYS A CA 1
ATOM 639 C C . LYS A 1 89 ? 6.989 0.772 5.204 1.00 92.31 89 LYS A C 1
ATOM 641 O O . LYS A 1 89 ? 6.502 0.843 6.329 1.00 92.31 89 LYS A O 1
ATOM 646 N N . MET A 1 90 ? 6.243 0.738 4.100 1.00 94.19 90 MET A N 1
ATOM 647 C CA . MET A 1 90 ? 4.780 0.821 4.140 1.00 94.19 90 MET A CA 1
ATOM 648 C C . MET A 1 90 ? 4.149 -0.366 4.886 1.00 94.19 90 MET A C 1
ATOM 650 O O . MET A 1 90 ? 3.227 -0.181 5.675 1.00 94.19 90 MET A O 1
ATOM 654 N N . THR A 1 91 ? 4.687 -1.576 4.712 1.00 93.62 91 THR A N 1
ATOM 655 C CA . THR A 1 91 ? 4.241 -2.789 5.425 1.00 93.62 91 THR A CA 1
ATOM 656 C C . THR A 1 91 ? 4.416 -2.654 6.943 1.00 93.62 91 THR A C 1
ATOM 658 O O . THR A 1 91 ? 3.555 -3.068 7.724 1.00 93.62 91 THR A O 1
ATOM 661 N N . THR A 1 92 ? 5.510 -2.023 7.377 1.00 92.62 92 THR A N 1
ATOM 662 C CA . THR A 1 92 ? 5.756 -1.730 8.798 1.00 92.62 92 THR A CA 1
ATOM 663 C C . THR A 1 92 ? 4.710 -0.755 9.345 1.00 92.62 92 THR A C 1
ATOM 665 O O . THR A 1 92 ? 4.100 -1.024 10.377 1.00 92.62 92 THR A O 1
ATOM 668 N N . GLU A 1 93 ? 4.428 0.329 8.617 1.00 93.06 93 GLU A N 1
ATOM 669 C CA . GLU A 1 93 ? 3.412 1.324 8.994 1.00 93.06 93 GLU A CA 1
ATOM 670 C C . GLU A 1 93 ? 2.002 0.708 9.083 1.00 93.06 93 GLU A C 1
ATOM 672 O O . GLU A 1 93 ? 1.256 0.982 10.024 1.00 93.06 93 GLU A O 1
ATOM 677 N N . ILE A 1 94 ? 1.646 -0.184 8.150 1.00 93.75 94 ILE A N 1
ATOM 678 C CA . ILE A 1 94 ? 0.381 -0.938 8.178 1.00 93.75 94 ILE A CA 1
ATOM 679 C C . ILE A 1 94 ? 0.294 -1.828 9.419 1.00 93.75 94 ILE A C 1
ATOM 681 O O . ILE A 1 94 ? -0.758 -1.900 10.057 1.00 93.75 94 ILE A O 1
ATOM 685 N N . THR A 1 95 ? 1.392 -2.489 9.788 1.00 92.88 95 THR A N 1
ATOM 686 C CA . THR A 1 95 ? 1.449 -3.362 10.971 1.00 92.88 95 THR A CA 1
ATOM 687 C C . THR A 1 95 ? 1.240 -2.564 12.259 1.00 92.88 95 THR A C 1
ATOM 689 O O . THR A 1 95 ? 0.477 -2.973 13.141 1.00 92.88 95 THR A O 1
ATOM 692 N N . GLU A 1 96 ? 1.872 -1.394 12.365 1.00 90.88 96 GLU A N 1
ATOM 693 C CA . GLU A 1 96 ? 1.679 -0.480 13.492 1.00 90.88 96 GLU A CA 1
ATOM 694 C C . GLU A 1 96 ? 0.233 0.020 13.570 1.00 90.88 96 GLU A C 1
ATOM 696 O O . GLU A 1 96 ? -0.354 0.054 14.655 1.00 90.88 96 GLU A O 1
ATOM 701 N N . LEU A 1 97 ? -0.377 0.363 12.432 1.00 90.56 97 LEU A N 1
ATOM 702 C CA . LEU A 1 97 ? -1.762 0.825 12.393 1.00 90.56 97 LEU A CA 1
ATOM 703 C C . LEU A 1 97 ? -2.759 -0.284 12.745 1.00 90.56 97 LEU A C 1
ATOM 705 O O . LEU A 1 97 ? -3.671 -0.066 13.542 1.00 90.56 97 LEU A O 1
ATOM 709 N N . SER A 1 98 ? -2.535 -1.491 12.229 1.00 90.69 98 SER A N 1
ATOM 710 C CA . SER A 1 98 ? -3.322 -2.684 12.565 1.00 90.69 98 SER A CA 1
ATOM 711 C C . SER A 1 98 ? -3.249 -2.983 14.064 1.00 90.69 98 SER A C 1
ATOM 713 O O . SER A 1 98 ? -4.257 -3.293 14.697 1.00 90.69 98 SER A O 1
ATOM 715 N N . THR A 1 99 ? -2.070 -2.804 14.669 1.00 90.94 99 THR A N 1
ATOM 716 C CA . THR A 1 99 ? -1.872 -2.950 16.118 1.00 90.94 99 THR A CA 1
ATOM 717 C C . THR A 1 99 ? -2.646 -1.893 16.910 1.00 90.94 99 THR A C 1
ATOM 719 O O . THR A 1 99 ? -3.239 -2.212 17.941 1.00 90.94 99 THR A O 1
ATOM 722 N N . GLN A 1 100 ? -2.683 -0.637 16.454 1.00 89.69 100 GLN A N 1
ATOM 723 C CA . GLN A 1 100 ? -3.482 0.416 17.096 1.00 89.69 100 GLN A CA 1
ATOM 724 C C . GLN A 1 100 ? -4.978 0.079 17.063 1.00 89.69 100 GLN A C 1
ATOM 726 O O . GLN A 1 100 ? -5.639 0.109 18.105 1.00 89.69 100 GLN A O 1
ATOM 731 N N . ILE A 1 101 ? -5.486 -0.332 15.898 1.00 87.94 101 ILE A N 1
ATOM 732 C CA . ILE A 1 101 ? -6.887 -0.731 15.710 1.00 87.94 101 ILE A CA 1
ATOM 733 C C . ILE A 1 101 ? -7.244 -1.917 16.613 1.00 87.94 101 ILE A C 1
ATOM 735 O O . ILE A 1 101 ? -8.243 -1.863 17.332 1.00 87.94 101 ILE A O 1
ATOM 739 N N . ALA A 1 102 ? -6.394 -2.949 16.664 1.00 87.81 102 ALA A N 1
ATOM 740 C CA . ALA A 1 102 ? -6.587 -4.109 17.536 1.00 87.81 102 ALA A CA 1
ATOM 741 C C . ALA A 1 102 ? -6.645 -3.727 19.028 1.00 87.81 102 ALA A C 1
ATOM 743 O O . ALA A 1 102 ? -7.406 -4.309 19.802 1.00 87.81 102 ALA A O 1
ATOM 744 N N . ASN A 1 103 ? -5.897 -2.697 19.429 1.00 88.56 103 ASN A N 1
ATOM 745 C CA . ASN A 1 103 ? -5.921 -2.138 20.782 1.00 88.56 103 ASN A CA 1
ATOM 746 C C . ASN A 1 103 ? -7.078 -1.148 21.025 1.00 88.56 103 ASN A C 1
ATOM 748 O O . ASN A 1 103 ? -7.088 -0.457 22.046 1.00 88.56 103 ASN A O 1
ATOM 752 N N . LYS A 1 104 ? -8.058 -1.071 20.112 1.00 82.06 104 LYS A N 1
ATOM 753 C CA . LYS A 1 104 ? -9.185 -0.121 20.133 1.00 82.06 104 LYS A CA 1
ATOM 754 C C . LYS A 1 104 ? -8.753 1.347 20.185 1.00 82.06 104 LYS A C 1
ATOM 756 O O . LYS A 1 104 ? -9.492 2.196 20.685 1.00 82.06 104 LYS A O 1
ATOM 761 N N . GLN A 1 105 ? -7.560 1.648 19.682 1.00 82.31 105 GLN A N 1
ATOM 762 C CA . GLN A 1 105 ? -7.104 3.016 19.488 1.00 82.31 105 GLN A CA 1
ATOM 763 C C . GLN A 1 105 ? -7.599 3.496 18.130 1.00 82.31 105 GLN A C 1
ATOM 765 O O . GLN A 1 105 ? -7.456 2.797 17.129 1.00 82.31 105 GLN A O 1
ATOM 770 N N . THR A 1 106 ? -8.190 4.687 18.090 1.00 74.19 106 THR A N 1
ATOM 771 C CA . THR A 1 106 ? -8.573 5.309 16.824 1.00 74.19 106 THR A CA 1
ATOM 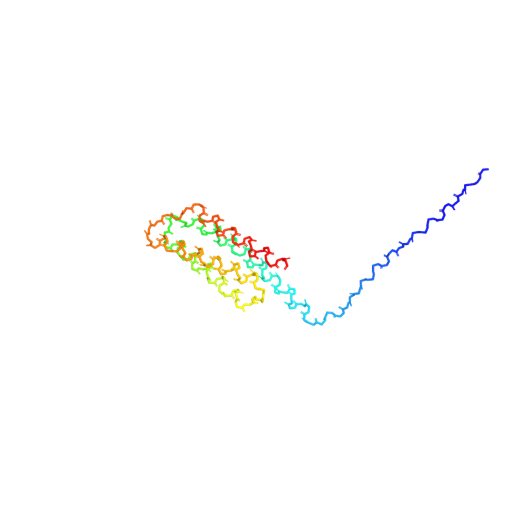772 C C . THR A 1 106 ? -7.307 5.748 16.084 1.00 74.19 106 THR A C 1
ATOM 774 O O . THR A 1 106 ? -6.544 6.542 16.643 1.00 74.19 106 THR A O 1
ATOM 777 N N . PRO A 1 107 ? -7.079 5.276 14.846 1.00 71.75 107 PRO A N 1
ATOM 778 C CA . PRO A 1 107 ? -6.006 5.767 13.990 1.00 71.75 107 PRO A CA 1
ATOM 779 C C . PRO A 1 107 ? -6.022 7.292 13.881 1.00 71.75 107 PRO A C 1
ATOM 781 O O . PRO A 1 107 ? -7.063 7.888 13.593 1.00 71.75 107 PRO A O 1
ATOM 784 N N . SER A 1 108 ? -4.877 7.944 14.085 1.00 73.19 108 SER A N 1
ATOM 785 C CA . SER A 1 108 ? -4.775 9.382 13.833 1.00 73.19 108 SER A CA 1
ATOM 786 C C . SER A 1 108 ? -4.792 9.668 12.327 1.00 73.19 108 SER A C 1
ATOM 788 O O . SER A 1 108 ? -4.331 8.868 11.511 1.00 73.19 108 SER A O 1
ATOM 790 N N . VAL A 1 109 ? -5.268 10.857 11.946 1.00 72.69 109 VAL A N 1
ATOM 791 C CA . VAL A 1 109 ? -5.155 11.354 10.560 1.00 72.69 109 VAL A CA 1
ATOM 792 C C . VAL A 1 109 ? -3.699 11.405 10.081 1.00 72.69 109 VAL A C 1
ATOM 794 O O . VAL A 1 109 ? -3.432 11.244 8.890 1.00 72.69 109 VAL A O 1
ATOM 797 N N . ASP A 1 110 ? -2.754 11.558 11.011 1.00 82.62 110 ASP A N 1
ATOM 798 C CA . ASP A 1 110 ? -1.320 11.546 10.730 1.00 82.62 110 ASP A CA 1
ATOM 799 C C . ASP A 1 110 ? -0.843 10.158 10.292 1.00 82.62 110 ASP A C 1
ATOM 801 O O . ASP A 1 110 ? -0.074 10.058 9.338 1.00 82.62 110 ASP A O 1
ATOM 805 N N . ALA A 1 111 ? -1.344 9.084 10.915 1.00 81.81 111 ALA A N 1
ATOM 806 C CA . ALA A 1 111 ? -0.990 7.714 10.544 1.00 81.81 111 ALA A CA 1
ATOM 807 C C . ALA A 1 111 ? -1.405 7.388 9.101 1.00 81.81 111 ALA A C 1
ATOM 809 O O . ALA A 1 111 ? -0.651 6.791 8.337 1.00 81.81 111 ALA A O 1
ATOM 810 N N . ILE A 1 112 ? -2.569 7.876 8.680 1.00 85.94 112 ILE A N 1
ATOM 811 C CA . ILE A 1 112 ? -3.014 7.784 7.285 1.00 85.94 112 ILE A CA 1
ATOM 812 C C . ILE A 1 112 ? -2.142 8.631 6.360 1.00 85.94 112 ILE A C 1
ATOM 814 O O . ILE A 1 112 ? -1.844 8.238 5.230 1.00 85.94 112 ILE A O 1
ATOM 818 N N . GLY A 1 113 ? -1.720 9.804 6.831 1.00 86.00 113 GLY A N 1
ATOM 819 C CA . GLY A 1 113 ? -0.786 10.648 6.102 1.00 86.00 113 GLY A CA 1
ATOM 820 C C . GLY A 1 113 ? 0.552 9.963 5.831 1.00 86.00 113 GLY A C 1
ATOM 821 O O . GLY A 1 113 ? 1.101 10.148 4.743 1.00 86.00 113 GLY A O 1
ATOM 822 N N . LEU A 1 114 ? 1.034 9.140 6.767 1.00 87.81 114 LEU A N 1
ATOM 823 C CA . LEU A 1 114 ? 2.231 8.317 6.585 1.00 87.81 114 LEU A CA 1
ATOM 824 C C . LEU A 1 114 ? 2.030 7.275 5.482 1.00 87.81 114 LEU A C 1
ATOM 826 O O . LEU A 1 114 ? 2.829 7.255 4.547 1.00 87.81 114 LEU A O 1
ATOM 830 N N . LEU A 1 115 ? 0.923 6.522 5.507 1.00 90.31 115 LEU A N 1
ATOM 831 C CA . LEU A 1 115 ? 0.619 5.536 4.460 1.00 90.31 115 LEU A CA 1
ATOM 832 C C . LEU A 1 115 ? 0.576 6.175 3.068 1.00 90.31 115 LEU A C 1
ATOM 834 O O . LEU A 1 115 ? 1.169 5.659 2.123 1.00 90.31 115 LEU A O 1
ATOM 838 N N . ARG A 1 116 ? -0.068 7.341 2.941 1.00 90.12 116 ARG A N 1
ATOM 839 C CA . ARG A 1 116 ? -0.125 8.083 1.672 1.00 90.12 116 ARG A CA 1
ATOM 840 C C . ARG A 1 116 ? 1.259 8.547 1.213 1.00 90.12 116 ARG A C 1
ATOM 842 O O . ARG A 1 116 ? 1.584 8.412 0.040 1.00 90.12 116 ARG A O 1
ATOM 849 N N . SER A 1 117 ? 2.087 9.052 2.126 1.00 90.06 117 SER A N 1
ATOM 850 C CA . SER A 1 117 ? 3.474 9.439 1.826 1.00 90.06 117 SER A CA 1
ATOM 851 C C . SER A 1 117 ? 4.316 8.244 1.357 1.00 90.06 117 SER A C 1
ATOM 853 O O . SER A 1 117 ? 5.114 8.352 0.421 1.00 90.06 117 SER A O 1
ATOM 855 N N . SER A 1 118 ? 4.113 7.077 1.966 1.00 91.12 118 SER A N 1
ATOM 856 C CA . SER A 1 118 ? 4.778 5.839 1.564 1.00 91.12 118 SER A CA 1
ATOM 857 C C . SER A 1 118 ? 4.300 5.353 0.189 1.00 91.12 118 SER A C 1
ATOM 859 O O . SER A 1 118 ? 5.140 5.042 -0.652 1.00 91.12 118 SER A O 1
ATOM 861 N N . ALA A 1 119 ? 2.998 5.410 -0.113 1.00 89.62 119 ALA A N 1
ATOM 862 C CA . ALA A 1 119 ? 2.472 5.113 -1.452 1.00 89.62 119 ALA A CA 1
ATOM 863 C C . ALA A 1 119 ? 3.011 6.077 -2.533 1.00 89.62 119 ALA A C 1
ATOM 865 O O . ALA A 1 119 ? 3.381 5.656 -3.633 1.00 89.62 119 ALA A O 1
ATOM 866 N N . GLU A 1 120 ? 3.148 7.368 -2.215 1.00 89.25 120 GLU A N 1
ATOM 867 C CA . GLU A 1 120 ? 3.812 8.341 -3.093 1.00 89.25 120 GLU A CA 1
ATOM 868 C C . GLU A 1 120 ? 5.298 8.010 -3.300 1.00 89.25 120 GLU A C 1
ATOM 870 O O . GLU A 1 120 ? 5.833 8.204 -4.393 1.00 89.25 120 GLU A O 1
ATOM 875 N N . THR A 1 121 ? 5.977 7.510 -2.266 1.00 89.38 121 THR A N 1
ATOM 876 C CA . THR A 1 121 ? 7.383 7.085 -2.346 1.00 89.38 121 THR A CA 1
ATOM 877 C C . THR A 1 121 ? 7.537 5.858 -3.240 1.00 89.38 121 THR A C 1
ATOM 879 O O . THR A 1 121 ? 8.422 5.855 -4.091 1.00 89.38 121 THR A O 1
ATOM 882 N N . ILE A 1 122 ? 6.639 4.873 -3.123 1.00 88.06 122 ILE A N 1
ATOM 883 C CA . ILE A 1 122 ? 6.568 3.717 -4.031 1.00 88.06 122 ILE A CA 1
ATOM 884 C C . ILE A 1 122 ? 6.375 4.203 -5.470 1.00 88.06 122 ILE A C 1
ATOM 886 O O . ILE A 1 122 ? 7.156 3.852 -6.349 1.00 88.06 122 ILE A O 1
ATOM 890 N N . THR A 1 123 ? 5.406 5.094 -5.702 1.00 88.12 123 THR A N 1
ATOM 891 C CA . THR A 1 123 ? 5.146 5.666 -7.034 1.00 88.12 123 THR A CA 1
ATOM 892 C C . THR A 1 123 ? 6.386 6.356 -7.609 1.00 88.12 123 THR A C 1
ATOM 894 O O . THR A 1 123 ? 6.717 6.158 -8.774 1.00 88.12 123 THR A O 1
ATOM 897 N N . LYS A 1 124 ? 7.108 7.141 -6.798 1.00 86.69 124 LYS A N 1
ATOM 898 C CA . LYS A 1 124 ? 8.352 7.803 -7.222 1.00 86.69 124 LYS A CA 1
ATOM 899 C C . LYS A 1 124 ? 9.440 6.792 -7.572 1.00 86.69 124 LYS A C 1
ATOM 901 O O . LYS A 1 124 ? 10.028 6.926 -8.641 1.00 86.69 124 LYS A O 1
ATOM 906 N N . ALA A 1 125 ? 9.647 5.782 -6.728 1.00 86.88 125 ALA A N 1
ATOM 907 C CA . ALA A 1 125 ? 10.621 4.713 -6.950 1.00 86.88 125 ALA A CA 1
ATOM 908 C C . ALA A 1 125 ? 10.314 3.878 -8.210 1.00 86.88 125 ALA A C 1
ATOM 910 O O . ALA A 1 125 ? 11.223 3.350 -8.840 1.00 86.88 125 ALA A O 1
ATOM 911 N N . CYS A 1 126 ? 9.043 3.794 -8.614 1.00 82.75 126 CYS A N 1
ATOM 912 C CA . CYS A 1 126 ? 8.623 3.159 -9.866 1.00 82.75 126 CYS A CA 1
ATOM 913 C C . CYS A 1 126 ? 8.929 3.984 -11.127 1.00 82.75 126 CYS A C 1
ATOM 915 O O . CYS A 1 126 ? 8.909 3.444 -12.232 1.00 82.75 126 CYS A O 1
ATOM 917 N N . THR A 1 127 ? 9.155 5.292 -10.980 1.00 78.31 127 THR A N 1
ATOM 918 C CA . THR A 1 127 ? 9.407 6.221 -12.097 1.00 78.31 127 THR A CA 1
ATOM 919 C C . THR A 1 127 ? 10.866 6.663 -12.218 1.00 78.31 127 THR A C 1
ATOM 921 O O . THR A 1 127 ? 11.202 7.352 -13.184 1.00 78.31 127 THR A O 1
ATOM 924 N N . SER A 1 128 ? 11.700 6.316 -11.234 1.00 61.53 128 SER A N 1
ATOM 925 C CA . SER A 1 128 ? 13.121 6.671 -11.139 1.00 61.53 128 SER A CA 1
ATOM 926 C C . SER A 1 128 ? 14.045 5.628 -11.745 1.00 61.53 128 SER A C 1
ATOM 928 O O . SER A 1 128 ? 13.759 4.427 -11.551 1.00 61.53 128 SER A O 1
#

Foldseek 3Di:
DDDDDPPPPPPPPPPPPPPPPPPVVVVVLVVLLVVLLVLLVVLLVLLVVLVVCLVPLVVNLVSLVVNLVSLVVNLVVHPQPQLVVLSVQLNVLSVVVNVCSVVVHRDDPVSSVSSNVSSVSSNVSSVD

Secondary structure (DSSP, 8-state):
-----------------------THHHHHHHHHHHHHHHHHHHHHHHHHHHHHTTSHHHHHHHHHHHHHHHHHHHHH---HHHHHHHHHHHHHHHHHHHHHHTTPPPPHHHHHHHHHHHHHHHHHHH-

pLDDT: mean 78.91, std 16.33, range [43.12, 94.19]

Radius of gyration: 24.13 Å; chains: 1; bounding box: 37×59×76 Å

Sequence (128 aa):
MFRAHRVVRTSVAAVAIAAALFTATACSEAQKALDCTKLGIELTNDIAALQNVLNDPDAAAQSLEDISKTLTDAAGDIDSQDVKDAIAKMTTEITELSTQIANKQTPSVDAIGLLRSSAETITKACTS

Organism: NCBI:txid2908204